Protein AF-A0A7C6XW17-F1 (afdb_monomer_lite)

Secondary structure (DSSP, 8-state):
-HHHHHH--SEEEEESS-SSS-HHHHHHHHHHH-TTSEEEEEESS--HHHHHHHHHTT-SEEEETTS-HHHHHHHHHHHHHHHHT-

Structure (mmCIF, N/CA/C/O backbone):
data_AF-A0A7C6XW17-F1
#
_entry.id   AF-A0A7C6XW17-F1
#
loop_
_atom_site.group_PDB
_atom_site.id
_atom_site.type_symbol
_atom_site.label_atom_id
_atom_site.label_alt_id
_atom_site.label_comp_id
_atom_site.label_asym_id
_atom_site.label_entity_id
_atom_site.label_seq_id
_atom_site.pdbx_PDB_ins_code
_atom_site.Cartn_x
_atom_site.Cartn_y
_atom_site.Cartn_z
_atom_site.occupancy
_atom_site.B_iso_or_equiv
_atom_site.auth_seq_id
_atom_site.auth_comp_id
_atom_site.auth_asym_id
_atom_site.auth_atom_id
_atom_site.pdbx_PDB_model_num
ATOM 1 N N . MET A 1 1 ? -8.965 -4.694 -11.304 1.00 83.44 1 MET A N 1
ATOM 2 C CA . MET A 1 1 ? -10.176 -4.760 -10.447 1.00 83.44 1 MET A CA 1
ATOM 3 C C . MET A 1 1 ? -10.853 -6.117 -10.440 1.00 83.44 1 MET A C 1
ATOM 5 O O . MET A 1 1 ? -11.222 -6.567 -9.366 1.00 83.44 1 MET A O 1
ATOM 9 N N . GLU A 1 2 ? -11.011 -6.772 -11.590 1.00 89.94 2 GLU A N 1
ATOM 10 C CA . GLU A 1 2 ? -11.679 -8.079 -11.710 1.00 89.94 2 GLU A CA 1
ATOM 11 C C . GLU A 1 2 ? -11.197 -9.117 -10.684 1.00 89.94 2 GLU A C 1
ATOM 13 O O . GLU A 1 2 ? -12.005 -9.641 -9.924 1.00 89.94 2 GLU A O 1
ATOM 18 N N . LEU A 1 3 ? -9.880 -9.316 -10.560 1.00 91.62 3 LEU A N 1
ATOM 19 C CA . LEU A 1 3 ? -9.309 -10.251 -9.584 1.00 91.62 3 LEU A CA 1
ATOM 20 C C . LEU A 1 3 ? -9.640 -9.892 -8.132 1.00 91.62 3 LEU A C 1
ATOM 22 O O . LEU A 1 3 ? -9.925 -10.780 -7.339 1.00 91.62 3 LEU A O 1
ATOM 26 N N . ALA A 1 4 ? -9.650 -8.607 -7.772 1.00 91.56 4 ALA A N 1
ATOM 27 C CA . ALA A 1 4 ? -10.010 -8.194 -6.415 1.00 91.56 4 ALA A CA 1
ATOM 28 C C . ALA A 1 4 ? -11.481 -8.522 -6.103 1.00 91.56 4 ALA A C 1
ATOM 30 O O . ALA A 1 4 ? -11.788 -8.950 -4.994 1.00 91.56 4 ALA A O 1
ATOM 31 N N . ARG A 1 5 ? -12.377 -8.384 -7.094 1.00 91.94 5 ARG A N 1
ATOM 32 C CA . ARG A 1 5 ? -13.791 -8.770 -6.962 1.00 91.94 5 ARG A CA 1
ATOM 33 C C . ARG A 1 5 ? -13.994 -10.282 -6.963 1.00 91.94 5 ARG A C 1
ATOM 35 O O . ARG A 1 5 ? -14.909 -10.750 -6.309 1.00 91.94 5 ARG A O 1
ATOM 42 N N . ALA A 1 6 ? -13.181 -11.034 -7.700 1.00 93.88 6 ALA A N 1
ATOM 43 C CA . ALA A 1 6 ? -13.302 -12.487 -7.769 1.00 93.88 6 ALA A CA 1
ATOM 44 C C . ALA A 1 6 ? -12.713 -13.181 -6.531 1.00 93.88 6 ALA A C 1
ATOM 46 O O . ALA A 1 6 ? -13.261 -14.172 -6.057 1.00 93.88 6 ALA A O 1
ATOM 47 N N . LEU A 1 7 ? -11.597 -12.664 -6.011 1.00 93.94 7 LEU A N 1
ATOM 48 C CA . LEU A 1 7 ? -10.823 -13.308 -4.948 1.00 93.94 7 LEU A CA 1
ATOM 49 C C . LEU A 1 7 ? -11.132 -12.772 -3.547 1.00 93.94 7 LEU A C 1
ATOM 51 O O . LEU A 1 7 ? -10.773 -13.431 -2.578 1.00 93.94 7 LEU A O 1
ATOM 55 N N . PHE A 1 8 ? -11.760 -11.595 -3.432 1.00 90.62 8 PHE A N 1
ATOM 56 C CA . PHE A 1 8 ? -12.052 -10.923 -2.156 1.00 90.62 8 PHE A CA 1
ATOM 57 C C . PHE A 1 8 ? -10.878 -10.973 -1.159 1.00 90.62 8 PHE A C 1
ATOM 59 O O . PHE A 1 8 ? -11.025 -11.501 -0.053 1.00 90.62 8 PHE A O 1
ATOM 66 N N . PRO A 1 9 ? -9.692 -10.465 -1.541 1.00 95.12 9 PRO A N 1
ATOM 67 C CA . PRO A 1 9 ? -8.508 -10.592 -0.707 1.00 95.12 9 PRO A CA 1
ATOM 68 C C . PRO A 1 9 ? -8.656 -9.802 0.597 1.00 95.12 9 PRO A C 1
ATOM 70 O O . PRO A 1 9 ? -9.255 -8.731 0.630 1.00 95.12 9 PRO A O 1
ATOM 73 N N . ASP A 1 10 ? -8.026 -10.281 1.667 1.00 95.12 10 ASP A N 1
ATOM 74 C CA . ASP A 1 10 ? -7.931 -9.511 2.913 1.00 95.12 10 ASP A CA 1
ATOM 75 C C . ASP A 1 10 ? -7.115 -8.231 2.726 1.00 95.12 10 ASP A C 1
ATOM 77 O O . ASP A 1 10 ? -7.442 -7.173 3.266 1.00 95.12 10 ASP A O 1
ATOM 81 N N . VAL A 1 11 ? -6.034 -8.349 1.953 1.00 96.81 11 VAL A N 1
ATOM 82 C CA . VAL A 1 11 ? -5.088 -7.274 1.685 1.00 96.81 11 VAL A CA 1
ATOM 83 C C . VAL A 1 11 ? -4.715 -7.285 0.207 1.00 96.81 11 VAL A C 1
ATOM 85 O O . VAL A 1 11 ? -4.362 -8.332 -0.335 1.00 96.81 11 VAL A O 1
ATOM 88 N N . ALA A 1 12 ? -4.748 -6.119 -0.428 1.00 96.44 12 ALA A N 1
ATOM 89 C CA . ALA A 1 12 ? -4.193 -5.889 -1.753 1.00 96.44 12 ALA A CA 1
ATOM 90 C C . ALA A 1 12 ? -2.916 -5.048 -1.632 1.00 96.44 12 ALA A C 1
ATOM 92 O O . ALA A 1 12 ? -2.940 -3.946 -1.084 1.00 96.44 12 ALA A O 1
ATOM 93 N N . LEU A 1 13 ? -1.804 -5.557 -2.161 1.00 95.38 13 LEU A N 1
ATOM 94 C CA . LEU A 1 13 ? -0.625 -4.734 -2.415 1.00 95.38 13 LEU A CA 1
ATOM 95 C C . LEU A 1 13 ? -0.849 -3.976 -3.720 1.00 95.38 13 LEU A C 1
ATOM 97 O O . LEU A 1 13 ? -1.120 -4.597 -4.748 1.00 95.38 13 LEU A O 1
ATOM 101 N N . MET A 1 14 ? -0.748 -2.652 -3.671 1.00 95.50 14 MET A N 1
ATOM 102 C CA . MET A 1 14 ? -0.988 -1.786 -4.818 1.00 95.50 14 MET A CA 1
ATOM 103 C C . MET A 1 14 ? 0.278 -1.026 -5.171 1.00 95.50 14 MET A C 1
ATOM 105 O O . MET A 1 14 ? 0.847 -0.336 -4.334 1.00 95.50 14 MET A O 1
ATOM 109 N N . ASP A 1 15 ? 0.706 -1.129 -6.420 1.00 93.00 15 ASP A N 1
ATOM 110 C CA . ASP A 1 15 ? 1.721 -0.237 -6.957 1.00 93.00 15 ASP A CA 1
ATOM 111 C C . ASP A 1 15 ? 1.106 1.136 -7.234 1.00 93.00 15 ASP A C 1
ATOM 113 O O . ASP A 1 15 ? 0.037 1.215 -7.830 1.00 93.00 15 ASP A O 1
ATOM 117 N N . VAL A 1 16 ? 1.776 2.212 -6.831 1.00 89.31 16 VAL A N 1
ATOM 118 C CA . VAL A 1 16 ? 1.358 3.576 -7.177 1.00 89.31 16 VAL A CA 1
ATOM 119 C C . VAL A 1 16 ? 1.679 3.912 -8.633 1.00 89.31 16 VAL A C 1
ATOM 121 O O . VAL A 1 16 ? 0.882 4.550 -9.315 1.00 89.31 16 VAL A O 1
ATOM 124 N N . SER A 1 17 ? 2.823 3.456 -9.139 1.00 83.94 17 SER A N 1
ATOM 125 C CA . SER A 1 17 ? 3.302 3.768 -10.486 1.00 83.94 17 SER A CA 1
ATOM 126 C C . SER A 1 17 ? 2.974 2.635 -11.453 1.00 83.94 17 SER A C 1
ATOM 128 O O . SER A 1 17 ? 3.858 1.911 -11.907 1.00 83.94 17 SER A O 1
ATOM 130 N N . MET A 1 18 ? 1.690 2.484 -11.774 1.00 81.81 18 MET A N 1
ATOM 131 C CA . MET A 1 18 ? 1.226 1.523 -12.772 1.00 81.81 18 MET A CA 1
ATOM 132 C C . MET A 1 18 ? 1.045 2.172 -14.154 1.00 81.81 18 MET A C 1
ATOM 134 O O . MET A 1 18 ? 0.598 3.317 -14.255 1.00 81.81 18 MET A O 1
ATOM 138 N N . PRO A 1 19 ? 1.334 1.446 -15.248 1.00 66.56 19 PRO A N 1
ATOM 139 C CA . PRO A 1 19 ? 0.910 1.860 -16.577 1.00 66.56 19 PRO A CA 1
ATOM 140 C C . PRO A 1 19 ? -0.623 1.765 -16.700 1.00 66.56 19 PRO A C 1
ATOM 142 O O . PRO A 1 19 ? -1.245 0.875 -16.124 1.00 66.56 19 PRO A O 1
ATOM 145 N N . LEU A 1 20 ? -1.222 2.646 -17.508 1.00 76.50 20 LEU A N 1
ATOM 146 C CA . LEU A 1 20 ? -2.653 2.694 -17.871 1.00 76.50 20 LEU A CA 1
ATOM 147 C C . LEU A 1 20 ? -3.631 3.203 -16.794 1.00 76.50 20 LEU A C 1
ATOM 149 O O . LEU A 1 20 ? -4.576 3.895 -17.157 1.00 76.50 20 LEU A O 1
ATOM 153 N N . MET A 1 21 ? -3.434 2.892 -15.510 1.00 78.25 21 MET A N 1
ATOM 154 C CA . MET A 1 21 ? -4.294 3.362 -14.408 1.00 78.25 21 MET A CA 1
ATOM 155 C C . MET A 1 21 ? -3.441 3.741 -13.200 1.00 78.25 21 MET A C 1
ATOM 157 O O . MET A 1 21 ? -2.587 2.960 -12.803 1.00 78.25 21 MET A O 1
ATOM 161 N N . ASP A 1 22 ? -3.696 4.900 -12.593 1.00 88.44 22 ASP A N 1
ATOM 162 C CA . ASP A 1 22 ? -2.997 5.337 -11.379 1.00 88.44 22 ASP A CA 1
ATOM 163 C C . ASP A 1 22 ? -3.364 4.411 -10.200 1.00 88.44 22 ASP A C 1
ATOM 165 O O . ASP A 1 22 ? -4.543 4.135 -9.948 1.00 88.44 22 ASP A O 1
ATOM 169 N N . GLY A 1 23 ? -2.366 3.927 -9.454 1.00 92.88 23 GLY A N 1
ATOM 170 C CA . GLY A 1 23 ? -2.581 3.101 -8.263 1.00 92.88 23 GLY A CA 1
ATOM 171 C C . GLY A 1 23 ? -3.422 3.785 -7.181 1.00 92.88 23 GLY A C 1
ATOM 172 O O . GLY A 1 23 ? -4.141 3.112 -6.434 1.00 92.88 23 GLY A O 1
ATOM 173 N N . ILE A 1 24 ? -3.400 5.120 -7.124 1.00 94.88 24 ILE A N 1
ATOM 174 C CA . ILE A 1 24 ? -4.259 5.920 -6.242 1.00 94.88 24 ILE A CA 1
ATOM 175 C C . ILE A 1 24 ? -5.724 5.788 -6.665 1.00 94.88 24 ILE A C 1
ATOM 177 O O . ILE A 1 24 ? -6.593 5.522 -5.832 1.00 94.88 24 ILE A O 1
ATOM 181 N N . GLU A 1 25 ? -6.009 5.937 -7.959 1.00 95.06 25 GLU A N 1
ATOM 182 C CA . GLU A 1 25 ? -7.364 5.788 -8.496 1.00 95.06 25 GLU A CA 1
ATOM 183 C C . GLU A 1 25 ? -7.868 4.360 -8.280 1.00 95.06 25 GLU A C 1
ATOM 185 O O . GLU A 1 25 ? -8.978 4.146 -7.782 1.00 95.06 25 GLU A O 1
ATOM 190 N N . ALA A 1 26 ? -7.012 3.378 -8.566 1.00 95.31 26 ALA A N 1
ATOM 191 C CA . ALA A 1 26 ? -7.302 1.978 -8.319 1.00 95.31 26 ALA A CA 1
ATOM 192 C C . ALA A 1 26 ? -7.668 1.731 -6.844 1.00 95.31 26 ALA A C 1
ATOM 194 O O . ALA A 1 26 ? -8.645 1.045 -6.535 1.00 95.31 26 ALA A O 1
ATOM 195 N N . THR A 1 27 ? -6.925 2.337 -5.924 1.00 96.81 27 THR A N 1
ATOM 196 C CA . THR A 1 27 ? -7.183 2.216 -4.489 1.00 96.81 27 THR A CA 1
ATOM 197 C C . THR A 1 27 ? -8.509 2.838 -4.084 1.00 96.81 27 THR A C 1
ATOM 199 O O . THR A 1 27 ? -9.265 2.193 -3.364 1.00 96.81 27 THR A O 1
ATOM 202 N N . SER A 1 28 ? -8.844 4.017 -4.612 1.00 96.81 28 SER A N 1
ATOM 203 C CA . SER A 1 28 ? -10.144 4.659 -4.374 1.00 96.81 28 SER A CA 1
ATOM 204 C C . SER A 1 28 ? -11.311 3.772 -4.821 1.00 96.81 28 SER A C 1
ATOM 206 O O . SER A 1 28 ? -12.293 3.597 -4.096 1.00 96.81 28 SER A O 1
ATOM 208 N N . ILE A 1 29 ? -11.178 3.122 -5.983 1.00 95.88 29 ILE A N 1
ATOM 209 C CA . ILE A 1 29 ? -12.179 2.175 -6.490 1.00 95.88 29 ILE A CA 1
ATOM 210 C C . ILE A 1 29 ? -12.298 0.950 -5.575 1.00 95.88 29 ILE A C 1
ATOM 212 O O . ILE A 1 29 ? -13.413 0.558 -5.236 1.00 95.88 29 ILE A O 1
ATOM 216 N N . ILE A 1 30 ? -11.178 0.347 -5.156 1.00 95.81 30 ILE A N 1
ATOM 217 C CA . ILE A 1 30 ? -11.190 -0.814 -4.249 1.00 95.81 30 ILE A CA 1
ATOM 218 C C . ILE A 1 30 ? -11.803 -0.432 -2.904 1.00 95.81 30 ILE A C 1
ATOM 220 O O . ILE A 1 30 ? -12.659 -1.155 -2.407 1.00 95.81 30 ILE A O 1
ATOM 224 N N . HIS A 1 31 ? -11.411 0.704 -2.334 1.00 95.62 31 HIS A N 1
ATOM 225 C CA . HIS A 1 31 ? -11.911 1.162 -1.045 1.00 95.62 31 HIS A CA 1
ATOM 226 C C . HIS A 1 31 ? -13.430 1.378 -1.065 1.00 95.62 31 HIS A C 1
ATOM 228 O O . HIS A 1 31 ? -14.131 0.963 -0.143 1.00 95.62 31 HIS A O 1
ATOM 234 N N . ARG A 1 32 ? -13.950 1.980 -2.141 1.00 95.81 32 ARG A N 1
ATOM 235 C CA . ARG A 1 32 ? -15.384 2.232 -2.314 1.00 95.81 32 ARG A CA 1
ATOM 236 C C . ARG A 1 32 ? -16.176 0.952 -2.585 1.00 95.81 32 ARG A C 1
ATOM 238 O O . ARG A 1 32 ? -17.221 0.738 -1.977 1.00 95.81 32 ARG A O 1
ATOM 245 N N . ASP A 1 33 ? -15.702 0.117 -3.506 1.00 95.62 33 ASP A N 1
ATOM 246 C CA . ASP A 1 33 ? -16.486 -1.004 -4.034 1.00 95.62 33 ASP A CA 1
ATOM 247 C C . ASP A 1 33 ? -16.267 -2.309 -3.249 1.00 95.62 33 ASP A C 1
ATOM 249 O O . ASP A 1 33 ? -17.099 -3.215 -3.302 1.00 95.62 33 ASP A O 1
ATOM 253 N N . LEU A 1 34 ? -15.141 -2.421 -2.542 1.00 95.00 34 LEU A N 1
ATOM 254 C CA . LEU A 1 34 ? -14.723 -3.576 -1.748 1.00 95.00 34 LEU A CA 1
ATOM 255 C C . LEU A 1 34 ? -14.187 -3.112 -0.374 1.00 95.00 34 LEU A C 1
ATOM 257 O O . LEU A 1 34 ? -13.033 -3.384 -0.043 1.00 95.00 34 LEU A O 1
ATOM 261 N N . PRO A 1 35 ? -15.010 -2.472 0.481 1.00 91.75 35 PRO A N 1
ATOM 262 C CA . PRO A 1 35 ? -14.558 -1.779 1.701 1.00 91.75 35 PRO A CA 1
ATOM 263 C C . PRO A 1 35 ? -13.898 -2.678 2.762 1.00 91.75 35 PRO A C 1
ATOM 265 O O . PRO A 1 35 ? -13.316 -2.191 3.732 1.00 91.75 35 PRO A O 1
ATOM 268 N N . ARG A 1 36 ? -14.000 -4.003 2.604 1.00 92.12 36 ARG A N 1
ATOM 269 C CA . ARG A 1 36 ? -13.324 -4.989 3.459 1.00 92.12 36 ARG A CA 1
ATOM 270 C C . ARG A 1 36 ? -11.870 -5.236 3.052 1.00 92.12 36 ARG A C 1
ATOM 272 O O . ARG A 1 36 ? -11.075 -5.612 3.910 1.00 92.12 36 ARG A O 1
ATOM 279 N N . VAL A 1 37 ? -11.521 -5.010 1.787 1.00 95.69 37 VAL A N 1
ATOM 280 C CA . VAL A 1 37 ? -10.158 -5.175 1.272 1.00 95.69 37 VAL A CA 1
ATOM 281 C C . VAL A 1 37 ? -9.299 -4.035 1.806 1.00 95.69 37 VAL A C 1
ATOM 283 O O . VAL A 1 37 ? -9.596 -2.865 1.571 1.00 95.69 37 VAL A O 1
ATOM 286 N N . GLN A 1 38 ? -8.221 -4.362 2.513 1.00 97.06 38 GLN A N 1
ATOM 287 C CA . GLN A 1 38 ? -7.249 -3.357 2.939 1.00 97.06 38 GLN A CA 1
ATOM 288 C C . GLN A 1 38 ? -6.201 -3.155 1.848 1.00 97.06 38 GLN A C 1
ATOM 290 O O . GLN A 1 38 ? -5.613 -4.122 1.370 1.00 97.06 38 GLN A O 1
ATOM 295 N N . VAL A 1 39 ? -5.935 -1.912 1.454 1.00 97.44 39 VAL A N 1
ATOM 296 C CA . VAL A 1 39 ? -4.919 -1.623 0.433 1.00 97.44 39 VAL A CA 1
ATOM 297 C C . VAL A 1 39 ? -3.635 -1.131 1.089 1.00 97.44 39 VAL A C 1
ATOM 299 O O . VAL A 1 39 ? -3.671 -0.211 1.900 1.00 97.44 39 VAL A O 1
ATOM 302 N N . VAL A 1 40 ? -2.504 -1.730 0.726 1.00 97.06 40 VAL A N 1
ATOM 303 C CA . VAL A 1 40 ? -1.164 -1.263 1.102 1.00 97.06 40 VAL A CA 1
ATOM 304 C C . VAL A 1 40 ? -0.465 -0.770 -0.161 1.00 97.06 40 VAL A C 1
ATOM 306 O O . VAL A 1 40 ? -0.175 -1.561 -1.061 1.00 97.06 40 VAL A O 1
ATOM 309 N N . GLY A 1 41 ? -0.235 0.539 -0.238 1.00 95.69 41 GLY A N 1
ATOM 310 C CA . GLY A 1 41 ? 0.413 1.185 -1.375 1.00 95.69 41 GLY A CA 1
ATOM 311 C C . GLY A 1 41 ? 1.932 1.009 -1.352 1.00 95.69 41 GLY A C 1
ATOM 312 O O . GLY A 1 41 ? 2.556 1.077 -0.295 1.00 95.69 41 GLY A O 1
ATOM 313 N N . LEU A 1 42 ? 2.529 0.812 -2.522 1.00 94.81 42 LEU A N 1
ATOM 314 C CA . LEU A 1 42 ? 3.961 0.651 -2.731 1.00 94.81 42 LEU A CA 1
ATOM 315 C C . LEU A 1 42 ? 4.442 1.608 -3.826 1.00 94.81 42 LEU A C 1
ATOM 317 O O . LEU A 1 42 ? 3.913 1.597 -4.935 1.00 94.81 42 LEU A O 1
ATOM 321 N N . SER A 1 43 ? 5.490 2.383 -3.555 1.00 91.44 43 SER A N 1
ATOM 322 C CA . SER A 1 43 ? 6.095 3.300 -4.535 1.00 91.44 43 SER A CA 1
ATOM 323 C C . SER A 1 43 ? 7.611 3.159 -4.602 1.00 91.44 43 SER A C 1
ATOM 325 O O . SER A 1 43 ? 8.245 2.787 -3.622 1.00 91.44 43 SER A O 1
ATOM 327 N N . MET A 1 44 ? 8.213 3.485 -5.747 1.00 87.62 44 MET A N 1
ATOM 328 C CA . MET A 1 44 ? 9.676 3.596 -5.866 1.00 87.62 44 MET A CA 1
ATOM 329 C C . MET A 1 44 ? 10.236 4.766 -5.043 1.00 87.62 44 MET A C 1
ATOM 331 O O . MET A 1 44 ? 11.359 4.682 -4.550 1.00 87.62 44 MET A O 1
ATOM 335 N N . PHE A 1 45 ? 9.439 5.826 -4.871 1.00 78.56 45 PHE A N 1
ATOM 336 C CA . PHE A 1 45 ? 9.788 7.022 -4.110 1.00 78.56 45 PHE A CA 1
ATOM 337 C C . PHE A 1 45 ? 8.710 7.278 -3.051 1.00 78.56 45 PHE A C 1
ATOM 339 O O . PHE A 1 45 ? 7.545 7.532 -3.368 1.00 78.56 45 PHE A O 1
ATOM 346 N N . ALA A 1 46 ? 9.080 7.178 -1.773 1.00 73.75 46 ALA A N 1
ATOM 347 C CA . ALA A 1 46 ? 8.174 7.401 -0.647 1.00 73.75 46 ALA A CA 1
ATOM 348 C C . ALA A 1 46 ? 8.055 8.898 -0.311 1.00 73.75 46 ALA A C 1
ATOM 350 O O . ALA A 1 46 ? 8.437 9.350 0.765 1.00 73.75 46 ALA A O 1
ATOM 351 N N . GLU A 1 47 ? 7.544 9.677 -1.261 1.00 85.12 47 GLU A N 1
ATOM 352 C CA . GLU A 1 47 ? 7.295 11.106 -1.075 1.00 85.12 47 GLU A CA 1
ATOM 353 C C . GL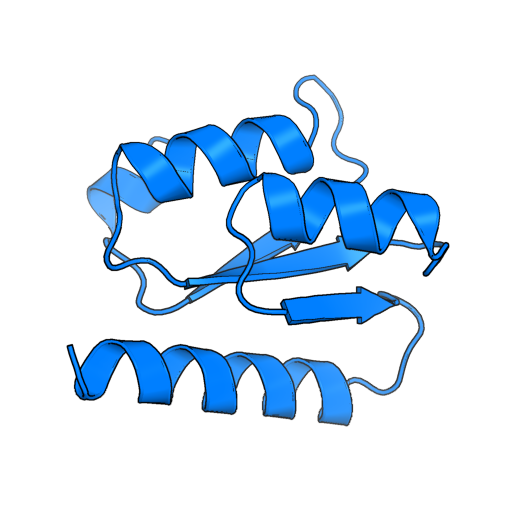U A 1 47 ? 6.053 11.346 -0.203 1.00 85.12 47 GLU A C 1
ATOM 355 O O . GLU A 1 47 ? 5.048 10.639 -0.324 1.00 85.12 47 GLU A O 1
ATOM 360 N N . GLN A 1 48 ? 6.105 12.363 0.667 1.00 88.38 48 GLN A N 1
ATOM 36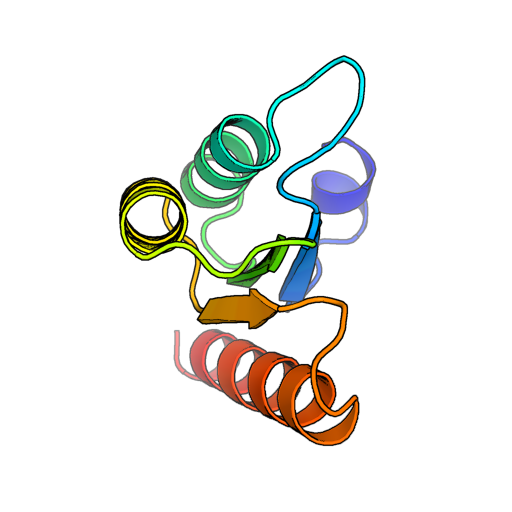1 C CA . GLN A 1 48 ? 5.009 12.667 1.598 1.00 88.38 48 GLN A CA 1
ATOM 362 C C . GLN A 1 48 ? 3.698 13.011 0.883 1.00 88.38 48 GLN A C 1
ATOM 364 O O . GLN A 1 48 ? 2.631 12.585 1.320 1.00 88.38 48 GLN A O 1
ATOM 369 N N . GLU A 1 49 ? 3.765 13.747 -0.228 1.00 90.88 49 GLU A N 1
ATOM 370 C CA . GLU A 1 49 ? 2.575 14.104 -1.005 1.00 90.88 49 GLU A CA 1
ATOM 371 C C . GLU A 1 49 ? 1.877 12.856 -1.558 1.00 90.88 49 GLU A C 1
ATOM 373 O O . GLU A 1 49 ? 0.656 12.712 -1.460 1.00 90.88 49 GLU A O 1
ATOM 378 N N . MET A 1 50 ? 2.662 11.909 -2.076 1.00 90.69 50 MET A N 1
ATOM 379 C CA . MET A 1 50 ? 2.142 10.654 -2.606 1.00 90.69 50 MET A CA 1
ATOM 380 C C . MET A 1 50 ? 1.509 9.800 -1.506 1.00 90.69 50 MET A C 1
ATOM 382 O O . MET A 1 50 ? 0.422 9.252 -1.695 1.00 90.69 50 MET A O 1
ATOM 386 N N . ALA A 1 51 ? 2.147 9.748 -0.333 1.00 92.94 51 ALA A N 1
ATOM 387 C CA . ALA A 1 51 ? 1.586 9.084 0.836 1.00 92.94 51 ALA A CA 1
ATOM 388 C C . ALA A 1 51 ? 0.221 9.687 1.206 1.00 92.94 51 ALA A C 1
ATOM 390 O O . ALA A 1 51 ? -0.755 8.955 1.364 1.00 92.94 51 ALA A O 1
ATOM 391 N N . GLN A 1 52 ? 0.117 11.019 1.264 1.00 95.19 52 GLN A N 1
ATOM 392 C CA . GLN A 1 52 ? -1.139 11.693 1.590 1.00 95.19 52 GLN A CA 1
ATOM 393 C C . GLN A 1 52 ? -2.238 11.389 0.565 1.00 95.19 52 GLN A C 1
ATOM 395 O O . GLN A 1 52 ? -3.373 11.101 0.947 1.00 95.19 52 GLN A O 1
ATOM 400 N N . ARG A 1 53 ? -1.912 11.405 -0.733 1.00 95.19 53 ARG A N 1
ATOM 401 C CA . ARG A 1 53 ? -2.856 11.040 -1.801 1.00 95.19 53 ARG A CA 1
ATOM 402 C C . ARG A 1 53 ? -3.329 9.593 -1.671 1.00 95.19 53 ARG A C 1
ATOM 404 O O . ARG A 1 53 ? -4.523 9.337 -1.810 1.00 95.19 53 ARG A O 1
ATOM 411 N N . MET A 1 54 ? -2.427 8.668 -1.346 1.00 95.88 54 MET A N 1
ATOM 412 C CA . MET A 1 54 ? -2.770 7.266 -1.108 1.00 95.88 54 MET A CA 1
ATOM 413 C C . MET A 1 54 ? -3.696 7.079 0.096 1.00 95.88 54 MET A C 1
ATOM 415 O O . MET A 1 54 ? -4.696 6.364 -0.002 1.00 95.88 54 MET A O 1
ATOM 419 N N . TYR A 1 55 ? -3.407 7.742 1.216 1.00 96.69 55 TYR A N 1
ATOM 420 C CA . TYR A 1 55 ? -4.269 7.687 2.396 1.00 96.69 55 TYR A CA 1
ATOM 421 C C . TYR A 1 55 ? -5.646 8.291 2.123 1.00 96.69 55 TYR A C 1
ATOM 423 O O . TYR A 1 55 ? -6.657 7.693 2.485 1.00 96.69 55 TYR A O 1
ATOM 431 N N . ASN A 1 56 ? -5.707 9.417 1.409 1.00 97.25 56 ASN A N 1
ATOM 432 C CA . ASN A 1 56 ? -6.972 10.039 1.012 1.00 97.25 56 ASN A CA 1
ATOM 433 C C . ASN A 1 56 ? -7.803 9.138 0.081 1.00 97.25 56 ASN A C 1
ATOM 435 O O . ASN A 1 56 ? -9.029 9.201 0.107 1.00 97.25 56 ASN A O 1
ATOM 439 N N . ALA A 1 57 ? -7.155 8.287 -0.719 1.00 97.25 57 ALA A N 1
ATOM 440 C CA . ALA A 1 57 ? -7.824 7.279 -1.539 1.00 97.25 57 ALA A CA 1
ATOM 441 C C . ALA A 1 57 ? -8.296 6.044 -0.746 1.00 97.25 57 ALA A C 1
ATOM 443 O O . ALA A 1 57 ? -8.969 5.185 -1.311 1.00 97.25 57 ALA A O 1
ATOM 444 N N . GLY A 1 58 ? -7.973 5.941 0.546 1.00 96.56 58 GLY A N 1
ATOM 445 C CA . GLY A 1 58 ? -8.430 4.861 1.422 1.00 96.56 58 GLY A CA 1
ATOM 446 C C . GLY A 1 58 ? -7.431 3.721 1.620 1.00 96.56 58 GLY A C 1
ATOM 447 O O . GLY A 1 58 ? -7.833 2.634 2.044 1.00 96.56 58 GLY A O 1
ATOM 448 N N . ALA A 1 59 ? -6.141 3.935 1.330 1.00 97.19 59 ALA A N 1
ATOM 449 C CA . ALA A 1 59 ? -5.105 2.978 1.712 1.00 97.19 59 ALA A CA 1
ATOM 450 C C . ALA A 1 59 ? -4.970 2.860 3.236 1.00 97.19 59 ALA A C 1
ATOM 452 O O . ALA A 1 59 ? -5.067 3.842 3.969 1.00 97.19 59 ALA A O 1
ATOM 453 N N . ALA A 1 60 ? -4.691 1.644 3.696 1.00 96.44 60 ALA A N 1
ATOM 454 C CA . ALA A 1 60 ? -4.401 1.337 5.090 1.00 96.44 60 ALA A CA 1
ATOM 455 C C . ALA A 1 60 ? -2.935 1.616 5.463 1.00 96.44 60 ALA A C 1
ATOM 457 O O . ALA A 1 60 ? -2.643 1.868 6.629 1.00 96.44 60 ALA A O 1
ATOM 458 N N . ASP A 1 61 ? -2.013 1.535 4.498 1.00 95.25 61 ASP A N 1
ATOM 459 C CA . ASP A 1 61 ? -0.580 1.786 4.694 1.00 95.25 61 ASP A CA 1
ATOM 460 C C . ASP A 1 61 ? 0.081 2.189 3.358 1.00 95.25 61 ASP A C 1
ATOM 462 O O . ASP A 1 61 ? -0.462 1.906 2.283 1.00 95.25 61 ASP A O 1
ATOM 466 N N . TYR A 1 62 ? 1.253 2.824 3.417 1.00 95.19 62 TYR A N 1
ATOM 467 C CA . TYR A 1 62 ? 2.042 3.224 2.248 1.00 95.19 62 TYR A CA 1
ATOM 468 C C . TYR A 1 62 ? 3.541 3.090 2.524 1.00 95.19 62 TYR A C 1
ATOM 470 O O . TYR A 1 62 ? 4.059 3.677 3.473 1.00 95.19 62 TYR A O 1
ATOM 478 N N . LEU A 1 63 ? 4.246 2.343 1.674 1.00 94.56 63 LEU A N 1
ATOM 479 C CA . LEU A 1 63 ? 5.659 2.020 1.859 1.00 94.56 63 LEU A CA 1
ATOM 480 C C . LEU A 1 63 ? 6.484 2.217 0.583 1.00 94.56 63 LEU A C 1
ATOM 482 O O . LEU A 1 63 ? 5.980 2.177 -0.542 1.00 94.56 63 LEU A O 1
ATOM 486 N N . SER A 1 64 ? 7.798 2.363 0.767 1.00 92.44 64 SER A N 1
ATOM 487 C CA . SER A 1 64 ? 8.751 2.274 -0.338 1.00 92.44 64 SER A CA 1
ATOM 488 C C . SER A 1 64 ? 8.928 0.824 -0.800 1.00 92.44 64 SER A C 1
ATOM 490 O O . SER A 1 64 ? 9.107 -0.080 0.015 1.00 92.44 64 SER A O 1
ATOM 492 N N . LYS A 1 65 ? 8.974 0.606 -2.116 1.00 89.75 65 LYS A N 1
AT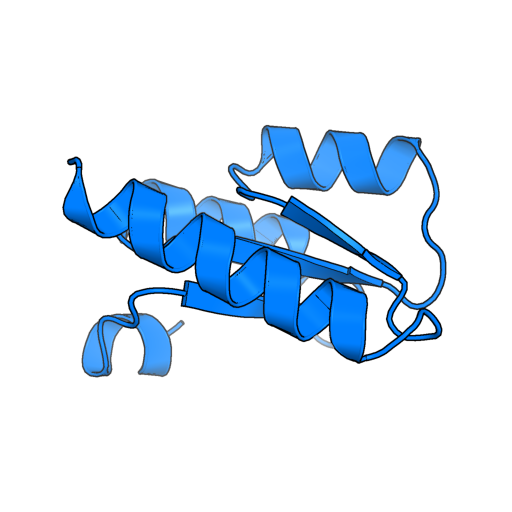OM 493 C CA . LYS A 1 65 ? 9.314 -0.672 -2.762 1.00 89.75 65 LYS A CA 1
ATOM 494 C C . LYS A 1 65 ? 10.770 -1.076 -2.567 1.00 89.75 65 LYS A C 1
ATOM 496 O O . LYS A 1 65 ? 11.079 -2.259 -2.618 1.00 89.75 65 LYS A O 1
ATOM 501 N N . SER A 1 66 ? 11.653 -0.096 -2.392 1.00 87.94 66 SER A N 1
ATOM 502 C CA . SER A 1 66 ? 13.085 -0.300 -2.156 1.00 87.94 66 SER A CA 1
ATOM 503 C C . SER A 1 66 ? 13.431 -0.439 -0.670 1.00 87.94 66 SER A C 1
ATOM 505 O O . SER A 1 66 ? 14.605 -0.562 -0.328 1.00 87.94 66 SER A O 1
ATOM 507 N N . GLY A 1 67 ? 12.421 -0.393 0.207 1.00 83.75 67 GLY A N 1
ATOM 508 C CA . GLY A 1 67 ? 12.582 -0.577 1.645 1.00 83.75 67 GLY A CA 1
ATOM 509 C C . GLY A 1 67 ? 12.851 -2.029 2.043 1.00 83.75 67 GLY A C 1
ATOM 510 O O . GLY A 1 67 ? 12.907 -2.938 1.213 1.00 83.75 67 GLY A O 1
ATOM 511 N N . ASP A 1 68 ? 12.995 -2.252 3.348 1.00 91.25 68 ASP A N 1
ATOM 512 C CA . ASP A 1 68 ? 13.169 -3.594 3.897 1.00 91.25 68 ASP A CA 1
ATOM 513 C C . ASP A 1 68 ? 11.903 -4.433 3.651 1.00 91.25 68 ASP A C 1
ATOM 515 O O . ASP A 1 68 ? 10.796 -4.076 4.059 1.00 91.25 68 ASP A O 1
ATOM 519 N N . LEU A 1 69 ? 12.064 -5.603 3.027 1.00 92.38 69 LEU A N 1
ATOM 520 C CA . LEU A 1 69 ? 10.973 -6.548 2.786 1.00 92.38 69 LEU A CA 1
ATOM 521 C C . LEU A 1 69 ? 10.234 -6.921 4.083 1.00 92.38 69 LEU A C 1
ATOM 523 O O . LEU A 1 69 ? 9.027 -7.180 4.067 1.00 92.38 69 LEU A O 1
ATOM 527 N N . SER A 1 70 ? 10.933 -6.915 5.222 1.00 95.38 70 SER A N 1
ATOM 528 C CA . SER A 1 70 ? 10.325 -7.169 6.525 1.00 95.38 70 SER A CA 1
ATOM 529 C C . SER A 1 70 ? 9.266 -6.119 6.891 1.00 95.38 70 SER A C 1
ATOM 531 O O . SER A 1 70 ? 8.271 -6.458 7.537 1.00 95.38 70 SER A O 1
ATOM 533 N N . GLU A 1 71 ? 9.406 -4.872 6.432 1.00 93.81 71 GLU A N 1
ATOM 534 C CA . GLU A 1 71 ? 8.417 -3.805 6.625 1.00 93.81 71 GLU A CA 1
ATOM 535 C C . GLU A 1 71 ? 7.151 -4.051 5.816 1.00 93.81 71 GLU A C 1
ATOM 537 O O . GLU A 1 71 ? 6.054 -3.947 6.368 1.00 93.81 71 GLU A O 1
ATOM 542 N N . ILE A 1 72 ? 7.298 -4.471 4.558 1.00 93.69 72 ILE A N 1
ATOM 543 C CA . ILE A 1 72 ? 6.172 -4.837 3.692 1.00 93.69 72 ILE A CA 1
ATOM 544 C C . ILE A 1 72 ? 5.392 -5.997 4.319 1.00 93.69 72 ILE A C 1
ATOM 546 O O . ILE A 1 72 ? 4.173 -5.925 4.481 1.00 93.69 72 ILE A O 1
ATOM 550 N N . VAL A 1 73 ? 6.090 -7.045 4.770 1.00 95.75 73 VAL A N 1
ATOM 551 C CA . VAL A 1 73 ? 5.458 -8.190 5.449 1.00 95.75 73 VAL A CA 1
ATOM 552 C C . VAL A 1 73 ? 4.747 -7.755 6.735 1.00 95.75 73 VAL A C 1
ATOM 554 O O . VAL A 1 73 ? 3.641 -8.225 7.023 1.00 95.75 73 VAL A O 1
ATOM 557 N N . ARG A 1 74 ? 5.346 -6.846 7.517 1.00 96.00 74 ARG A N 1
ATOM 558 C CA . ARG A 1 74 ? 4.709 -6.283 8.717 1.00 96.00 74 ARG A CA 1
ATOM 559 C C . ARG A 1 74 ? 3.441 -5.502 8.367 1.00 96.00 74 ARG A C 1
ATOM 561 O O . ARG A 1 74 ? 2.429 -5.715 9.033 1.00 96.00 74 ARG A O 1
ATOM 568 N N . ALA A 1 75 ? 3.466 -4.657 7.337 1.00 95.56 75 ALA A N 1
ATOM 569 C CA . ALA A 1 75 ? 2.305 -3.883 6.899 1.00 95.56 75 ALA A CA 1
ATOM 570 C C . ALA A 1 75 ? 1.149 -4.778 6.449 1.00 95.56 75 ALA A C 1
ATOM 572 O O . ALA A 1 75 ? 0.031 -4.609 6.932 1.00 95.56 75 ALA A O 1
ATOM 573 N N . ILE A 1 76 ? 1.424 -5.809 5.642 1.00 95.44 76 ILE A N 1
ATOM 574 C CA . ILE A 1 76 ? 0.409 -6.791 5.228 1.00 95.44 76 ILE A CA 1
ATOM 575 C C . ILE A 1 76 ? -0.237 -7.446 6.451 1.00 95.44 76 ILE A C 1
ATOM 577 O O . ILE A 1 76 ? -1.460 -7.519 6.555 1.00 95.44 76 ILE A O 1
ATOM 581 N N . ARG A 1 77 ? 0.572 -7.902 7.416 1.00 95.94 77 ARG A N 1
ATOM 582 C CA . ARG A 1 77 ? 0.056 -8.546 8.634 1.00 95.94 77 ARG A CA 1
ATOM 583 C C . ARG A 1 77 ? -0.775 -7.595 9.493 1.00 95.94 77 ARG A C 1
ATOM 585 O O . ARG A 1 77 ? -1.752 -8.045 10.086 1.00 95.94 77 ARG A O 1
ATOM 592 N N . ARG A 1 78 ? -0.403 -6.313 9.586 1.00 95.31 78 ARG A N 1
ATOM 593 C CA . ARG A 1 78 ? -1.196 -5.294 10.295 1.00 95.31 78 ARG A CA 1
ATOM 594 C C . ARG A 1 78 ? -2.531 -5.051 9.594 1.00 95.31 78 ARG A C 1
ATOM 596 O O . ARG A 1 78 ? -3.567 -5.154 10.242 1.00 95.31 78 ARG A O 1
ATOM 603 N N . ALA A 1 79 ? -2.507 -4.819 8.284 1.00 95.19 79 ALA A N 1
ATOM 604 C CA . ALA A 1 79 ? -3.702 -4.596 7.476 1.00 95.19 79 ALA A CA 1
ATOM 605 C C . ALA A 1 79 ? -4.681 -5.783 7.569 1.00 95.19 79 ALA A C 1
ATOM 607 O O . ALA A 1 79 ? -5.863 -5.604 7.850 1.00 95.19 79 ALA A O 1
ATOM 608 N N . ALA A 1 80 ? -4.177 -7.016 7.466 1.00 94.19 80 ALA A N 1
ATOM 609 C CA . ALA A 1 80 ? -5.000 -8.220 7.580 1.00 94.19 80 ALA A CA 1
ATOM 610 C C . ALA A 1 80 ? -5.690 -8.371 8.951 1.00 94.19 80 ALA A C 1
ATOM 612 O O . ALA A 1 80 ? -6.748 -8.992 9.036 1.00 94.19 80 ALA A O 1
ATOM 613 N N . ARG A 1 81 ? -5.112 -7.822 10.031 1.00 91.31 81 ARG A N 1
ATOM 614 C CA . ARG A 1 81 ? -5.740 -7.829 11.364 1.00 91.31 81 ARG A CA 1
ATOM 615 C C . ARG A 1 81 ? -6.907 -6.850 11.440 1.00 91.31 81 ARG A C 1
ATOM 617 O O . ARG A 1 81 ? -7.969 -7.253 11.887 1.00 91.31 81 ARG A O 1
ATOM 624 N N . VAL A 1 82 ? -6.752 -5.637 10.904 1.00 80.62 82 VAL A N 1
ATOM 625 C CA . VAL A 1 82 ? -7.827 -4.622 10.865 1.00 80.62 82 VAL A CA 1
ATOM 626 C C . VAL A 1 82 ? -9.086 -5.161 10.182 1.00 80.62 82 VAL A C 1
ATOM 628 O O . VAL A 1 82 ? -10.196 -4.887 10.629 1.00 80.62 82 VAL A O 1
ATOM 631 N N . ARG A 1 83 ? -8.927 -5.976 9.130 1.00 77.50 83 ARG A N 1
ATOM 632 C CA . ARG A 1 83 ? -10.051 -6.654 8.468 1.00 77.50 83 ARG A CA 1
ATOM 633 C C . ARG A 1 83 ? -10.798 -7.624 9.387 1.00 77.50 83 ARG A C 1
ATOM 635 O O . ARG A 1 83 ? -11.990 -7.811 9.191 1.00 77.50 83 ARG A O 1
ATOM 642 N N . ARG A 1 84 ? -10.118 -8.308 10.313 1.00 69.56 84 ARG A N 1
ATOM 643 C CA . ARG A 1 84 ? -10.744 -9.311 11.198 1.00 69.56 84 ARG A CA 1
ATOM 644 C C . ARG A 1 84 ? -11.577 -8.678 12.307 1.00 69.56 84 ARG A C 1
ATOM 646 O O . ARG A 1 84 ? -12.481 -9.333 12.811 1.00 69.56 84 ARG A O 1
ATOM 653 N N . ASP A 1 85 ? -11.277 -7.428 12.644 1.00 62.50 85 ASP A N 1
ATOM 654 C CA . ASP A 1 85 ? -11.925 -6.690 13.727 1.00 62.50 85 ASP A CA 1
ATOM 655 C C . ASP A 1 85 ? -13.151 -5.874 13.246 1.00 62.50 85 ASP A C 1
ATOM 657 O O . ASP A 1 85 ? -13.785 -5.190 14.050 1.00 62.50 85 ASP A O 1
ATOM 661 N N . ARG A 1 86 ? -13.493 -5.935 11.947 1.00 57.75 86 ARG A N 1
ATOM 662 C CA . ARG A 1 86 ? -14.637 -5.263 11.298 1.00 57.75 86 ARG A CA 1
ATOM 663 C C . ARG A 1 86 ? -15.605 -6.261 10.664 1.00 57.75 86 ARG A C 1
ATOM 665 O O . ARG A 1 86 ? -16.821 -5.972 10.670 1.00 57.75 86 ARG A O 1
#

Sequence (86 aa):
MELARALFPDVALMDVSMPLMDGIEATSIIHRDLPRVQVVGLSMFAEQEMAQRMYNAGAADYLSKSGDLSEIVRAIRRAARVRRDR

Foldseek 3Di:
DVCCVVVVDQEDEFEQDDPPDGSLVVLLCCCVVNVLYAYEYEYCDPDPVSQVSNVVSPHPYYDYPPDDVVVVVVSRVVSSVVSVVD

pLDDT: mean 90.94, std 8.0, range [57.75, 97.44]

Radius of gyration: 12.0 Å; chains: 1; bounding box: 30×27×32 Å

=== Feature glossary ===
The record interleaves many kinds of information about one protein. Here is each kind framed as the question it answers.

Q: What are the backbone torsion angles?
A: φ (phi) and ψ (psi) are the two rotatable backbone dihedrals per residue: φ is the C(i-1)–N–Cα–C torsion, ψ is the N–Cα–C–N(i+1) torsion, both in degrees on (−180°, 180°]. α-helical residues cluster near (−60°, −45°); β-strand residues near (−120°, +130°). A Ramachandran plot is simply a scatter of (φ, ψ) for every residue.

Q: What is the amino-acid chain?
A: This is the polypeptide sequence — one letter per residue, N-terminus first. Length ranges from a few dozen residues for small domains to over a thousand for large multi-domain proteins.

Q: How mobile is each atom in the crystal?
A: For experimental (PDB) structures, the B-factor (temperature factor) quantifies the positional spread of each atom in the crystal — a combination of thermal vibration and static disorder — in units of Å². High B-factors mark flexible loops or poorly resolved regions; low B-factors mark the rigid, well-ordered core.

Q: Are the domains correctly placed relative to each other?
A: Predicted Aligned Error (PAE) is an AlphaFold confidence matrix: entry (i, j) is the expected error in the position of residue j, in ångströms, when the prediction is superimposed on the true structure at residue i. Low PAE within a block of residues means that block is internally rigid and well-predicted; high PAE between two blocks means their relative placement is uncerta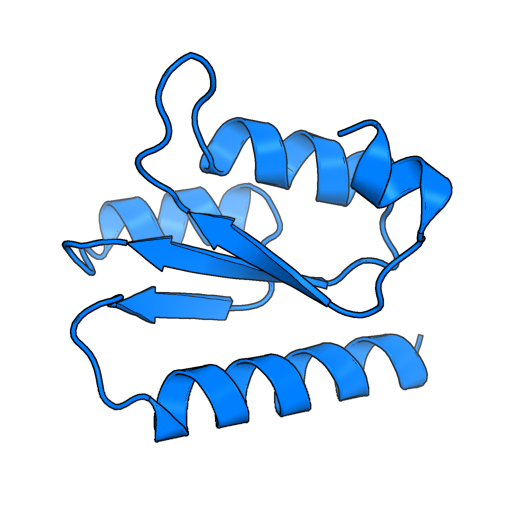in even if each block individually is confident.

Q: How confident is the AlphaFold model at each residue?
A: pLDDT is the predicted lDDT-Cα score: AlphaFold's confidence that the local environment of each residue (all inter-atomic distances within 15 Å) is correctly placed. It is a per-residue number between 0 and 100, with higher meaning more reliable.

Q: What family and function is it annotated with?
A: Functional annotations link the protein to curated databases. InterPro entries identify conserved domains and families by matching the sequence against member-database signatures (Pfam, PROSITE, CDD, …). Gene Ontology (GO) terms describe molecular function, biological process, and cellular component in a controlled vocabulary. CATH places the structure in a hierarchical fold classification (Class/Architecture/Topology/Homologous-superfamily). The organism is the source species.

Q: How big and how compact is the whole molecule?
A: Three whole-structure scalars: the radius of gyration (RMS distance of Cα from centroid, in Å), the count of Cα–Cα contacts (pairs closer than 8 Å and separated by more than four residues in sequence — i.e. t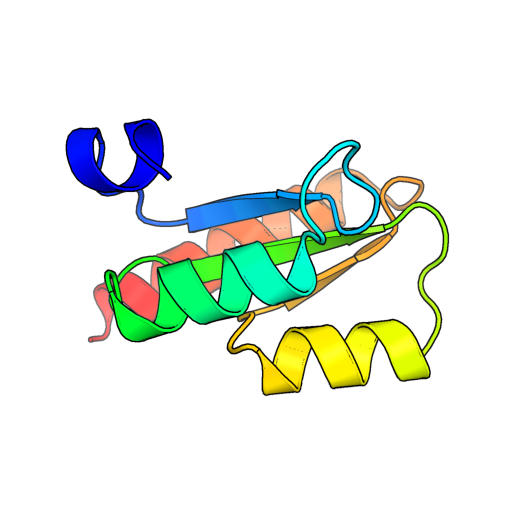ertiary, not local, contacts), and the bounding-box dimensions. Together they distinguish compact globular folds from extended fibres or disordered chains.

Q: What known structures does this most resemble?
A: The Foldseek neighbor list gives the closest experimentally determined structures in the PDB, ranked by structural alignment. TM-score near 1 means near-identical fold; near 0.3 means only rough topology match. This is how one finds what a novel AlphaFold prediction most resembles in the solved-structure universe.

Q: Which residues are buried vs exposed?
A: SASA measures how much of the protein is reachable by solvent. It is computed by rolling a water-sized probe over the atomic surface and summing the exposed area (Å²). Per-residue SASA distinguishes core (buried, low SASA) from surface (exposed, high SASA) residues; total SASA is a whole-molecule size measure.

Q: Which residues are in helices, strands, or loops?
A: Eight-state secondary structure (DSSP): H is the canonical α-helix, G the tighter 3₁₀-helix, I the wider π-helix; E/B are β-structure, T and S are turns and bends, and '-' is everything else. DSSP derives these from the pattern of main-chain N–H···O=C hydrogen bonds, not from the sequence.

Q: Where is each backbone atom in 3D?
A: Structure coordinates are given as an mmCIF _atom_site loop: one row per atom with element, residue name, chain id, sequence number, and x/y/z position in Å. Only the four main-chain atoms per residue are included here; side chains are omitted to keep the record compact.

Q: What if only a Cα trace is available?
A: Three-state secondary structure (P-SEA) collapses the eight DSSP classes into helix (a), strand (b), and coil (c). P-SEA assigns these from Cα geometry alone — distances and angles — without requiring backbone oxygens, so it works on any Cα trace.

Q: What do the rendered images show?
A: The six renders are orthographic views along the three Cartesian axes in both directions. Representation (cartoon, sticks, or surface) and color scheme (sequence-rainbow or by-chain) vary across proteins so the training set covers all the common visualization conventions.

Q: What does the local fold look like, residue by residue?
A: Foldseek's 3Di representation compresses backbone geometry into a per-residue letter drawn from a learned twenty-state alphabet. It captures the tertiary interaction pattern around each residue — which residues are packed against it in space, regardless of where they are in sequence.

Q: What do the diagnostic plots show?
A: The contact map is a binary N×N matrix image: pixel (i, j) is dark where Cα_i and Cα_j are within 8 Å and |i−j|>4. Because the |i−j|>4 filter removes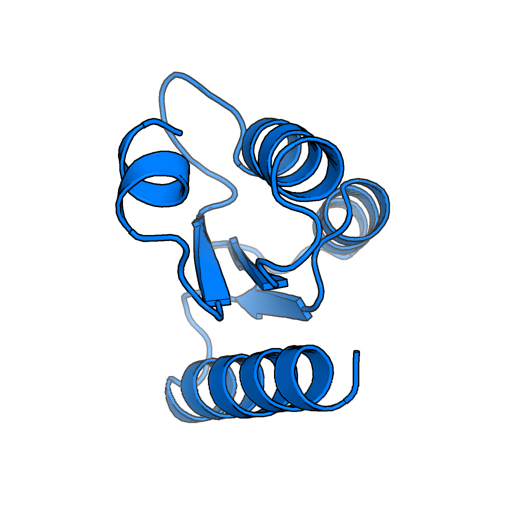 local helical contacts, off-diagonal stripes parallel to the main diagonal indicate parallel β-sheets; stripes perpendicular to it indicate antiparallel β-sheets. The Ramachandran plot scatters every residue's (φ, ψ) pair against the sterically allowed regions. The PAE heatmap renders the predicted-aligned-error matrix.